Protein AF-A0A817LH68-F1 (afdb_monomer)

Organism: NCBI:txid392032

Foldseek 3Di:
DDDDDDDADDDVRVVVVVVVVVVVCVVQQQDPVRDRDDDDPVVVVVSVVVVVVVVVVVVVPPPPDDDPDDDD

Solvent-accessible surface area (backbone atoms only — not comparable to full-atom values): 4735 Å² total; per-residue (Å²): 140,86,89,82,87,86,85,73,65,63,74,69,42,44,55,54,44,54,54,50,50,51,54,53,27,59,76,66,30,32,45,99,88,70,51,75,61,62,94,46,70,76,56,44,55,53,53,53,52,50,53,52,52,55,57,52,56,59,64,70,68,70,86,78,86,83,82,89,76,87,77,134

Sequence (72 aa):
MREIVHLQAGQCGNQIGSKFWEVISDEHGIDPTGTYHGDSDLQLELSEYQQYQDATAEEEGVEGEGEEEEHA

pLDDT: mean 80.66, std 16.67, range [46.34, 98.25]

Radius of gyration: 20.97 Å; Cα contacts (8 Å, |Δi|>4): 23; chains: 1; bounding box: 37×51×56 Å

InterPro domains:
  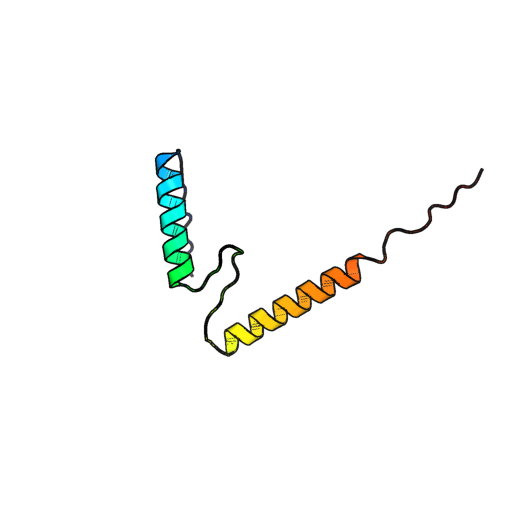IPR013838 Beta tubulin, autoregulation binding site [PS00228] (1-4)
  IPR036525 Tubulin/FtsZ, GTPase domain superfamily [G3DSA:3.40.50.1440] (1-64)
  IPR036525 Tubulin/FtsZ, GTPase domain superfamily [SSF52490] (1-49)

Mean predicted aligned error: 12.66 Å

Secondary structure (DSSP, 8-state):
---------HHHHHHHHHHHHHHHHHHTTB-TTS-B----HHHHHHHHHHHHHHHHHHHHTTS---------

Structure (mmCIF, N/CA/C/O backbone):
data_AF-A0A817LH68-F1
#
_entry.id   AF-A0A817LH68-F1
#
loop_
_atom_site.group_PDB
_atom_site.id
_atom_site.type_symbol
_atom_site.label_atom_id
_atom_site.label_alt_id
_atom_site.label_comp_id
_atom_site.label_asym_id
_atom_site.label_entity_id
_atom_site.label_seq_id
_atom_site.pdbx_PDB_ins_code
_atom_site.Cartn_x
_atom_site.Cartn_y
_atom_site.Cartn_z
_atom_site.occupancy
_atom_site.B_iso_or_equiv
_atom_site.auth_seq_id
_atom_site.auth_comp_id
_atom_site.auth_asym_id
_atom_site.auth_atom_id
_atom_site.pdbx_PDB_model_num
ATOM 1 N N . MET A 1 1 ? 0.858 -20.357 7.958 1.00 71.31 1 MET A N 1
ATOM 2 C CA . MET A 1 1 ? 0.563 -19.159 7.146 1.00 71.31 1 MET A CA 1
ATOM 3 C C . MET A 1 1 ? 1.803 -18.848 6.322 1.00 71.31 1 MET A C 1
ATOM 5 O O . MET A 1 1 ? 2.894 -19.102 6.819 1.00 71.31 1 MET A O 1
ATOM 9 N N . ARG A 1 2 ? 1.668 -18.450 5.054 1.00 90.94 2 ARG A N 1
ATOM 10 C CA . ARG A 1 2 ? 2.806 -18.077 4.199 1.00 90.94 2 ARG A CA 1
ATOM 11 C C . ARG A 1 2 ? 2.659 -16.603 3.859 1.00 90.94 2 ARG A C 1
ATOM 13 O O . ARG A 1 2 ? 1.569 -16.197 3.476 1.00 90.94 2 ARG A O 1
ATOM 20 N N . GLU A 1 3 ? 3.736 -15.849 4.001 1.00 95.00 3 GLU A N 1
ATOM 21 C CA . GLU A 1 3 ? 3.768 -14.416 3.717 1.00 95.00 3 GLU A CA 1
ATOM 22 C C . GLU A 1 3 ? 4.397 -14.166 2.346 1.00 95.00 3 GLU A C 1
ATOM 24 O O . GLU A 1 3 ? 5.291 -14.901 1.913 1.00 95.00 3 GLU A O 1
ATOM 29 N N . ILE A 1 4 ? 3.910 -13.135 1.656 1.00 95.88 4 ILE A N 1
ATOM 30 C CA . ILE A 1 4 ? 4.410 -12.704 0.351 1.00 95.88 4 ILE A CA 1
ATOM 31 C C . ILE A 1 4 ? 4.747 -11.220 0.451 1.00 95.88 4 ILE A C 1
ATOM 33 O O . ILE A 1 4 ? 3.908 -10.418 0.848 1.00 95.88 4 ILE A O 1
ATOM 37 N N . VAL A 1 5 ? 5.965 -10.857 0.049 1.00 96.00 5 VAL A N 1
ATOM 38 C CA . VAL A 1 5 ? 6.402 -9.460 -0.041 1.00 96.00 5 VAL A CA 1
ATOM 39 C C . VAL A 1 5 ? 6.302 -9.004 -1.495 1.00 96.00 5 VAL A C 1
ATOM 41 O O . VAL A 1 5 ? 6.941 -9.585 -2.373 1.00 96.00 5 VAL A O 1
ATOM 44 N N . HIS A 1 6 ? 5.515 -7.957 -1.750 1.00 96.19 6 HIS A N 1
ATOM 45 C CA . HIS A 1 6 ? 5.386 -7.333 -3.067 1.00 96.19 6 HIS A CA 1
ATOM 46 C C . HIS A 1 6 ? 6.277 -6.084 -3.151 1.00 96.19 6 HIS A C 1
ATOM 48 O O . HIS A 1 6 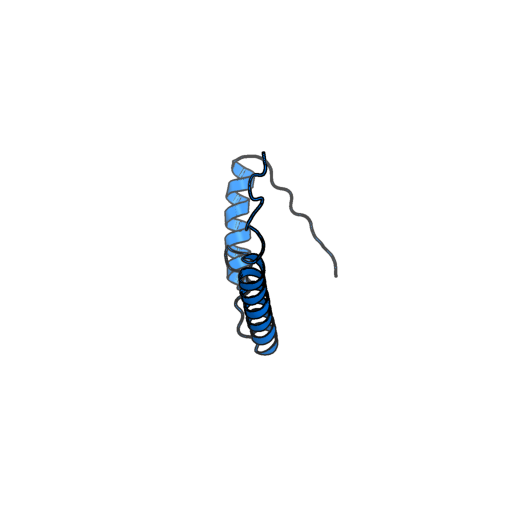? 6.048 -5.106 -2.443 1.00 96.19 6 HIS A O 1
ATOM 54 N N . LEU A 1 7 ? 7.288 -6.096 -4.026 1.00 96.75 7 LEU A N 1
ATOM 55 C CA . LEU A 1 7 ? 8.167 -4.945 -4.265 1.00 96.75 7 LEU A CA 1
ATOM 56 C C . LEU A 1 7 ? 7.740 -4.197 -5.521 1.00 96.75 7 LEU A C 1
ATOM 58 O O . LEU A 1 7 ? 7.524 -4.796 -6.574 1.00 96.75 7 LEU A O 1
ATOM 62 N N . GLN A 1 8 ? 7.682 -2.873 -5.419 1.00 96.75 8 GLN A N 1
ATOM 63 C CA . GLN A 1 8 ? 7.247 -2.009 -6.503 1.00 96.75 8 GLN A CA 1
ATOM 64 C C . GLN A 1 8 ? 8.274 -0.917 -6.767 1.00 96.75 8 GLN A C 1
ATOM 66 O O . GLN A 1 8 ? 8.783 -0.295 -5.836 1.00 96.75 8 GLN A O 1
ATOM 71 N N . ALA A 1 9 ? 8.624 -0.725 -8.039 1.00 96.12 9 ALA A N 1
ATOM 72 C CA . ALA A 1 9 ? 9.681 0.193 -8.436 1.00 96.12 9 ALA A CA 1
ATOM 73 C C . ALA A 1 9 ? 9.335 0.936 -9.730 1.00 96.12 9 ALA A C 1
ATOM 75 O O . ALA A 1 9 ? 8.770 0.376 -10.672 1.00 96.12 9 ALA A O 1
ATOM 76 N N . GLY A 1 10 ? 9.742 2.206 -9.781 1.00 98.25 10 GLY A N 1
ATOM 77 C CA . GLY A 1 10 ? 9.508 3.098 -10.913 1.00 98.25 10 GLY A CA 1
ATOM 78 C C . GLY A 1 10 ? 8.087 3.669 -10.965 1.00 98.25 10 GLY A C 1
ATOM 79 O O . GLY A 1 10 ? 7.152 3.165 -10.350 1.00 98.25 10 GLY A O 1
ATOM 80 N N . GLN A 1 11 ? 7.920 4.746 -11.735 1.00 97.94 11 GLN A N 1
ATOM 81 C CA . GLN A 1 11 ? 6.652 5.482 -11.828 1.00 97.94 11 GLN A CA 1
ATOM 82 C C . GLN A 1 11 ? 5.499 4.639 -12.383 1.00 97.94 11 GLN A C 1
ATOM 84 O O . GLN A 1 11 ? 4.399 4.672 -11.842 1.00 97.94 11 GLN A O 1
ATOM 89 N N . CYS A 1 12 ? 5.745 3.868 -13.446 1.00 97.12 12 CYS A N 1
ATOM 90 C CA . CYS A 1 12 ? 4.729 2.978 -14.012 1.00 97.12 12 CYS A CA 1
ATOM 91 C C . CYS A 1 12 ? 4.361 1.857 -13.024 1.00 97.12 12 CYS A C 1
ATOM 93 O O . CYS A 1 12 ? 3.183 1.608 -12.784 1.00 97.12 12 CYS A O 1
ATOM 95 N N . GLY A 1 13 ? 5.367 1.242 -12.387 1.00 97.62 13 GLY A N 1
ATOM 96 C CA . GLY A 1 13 ? 5.159 0.179 -11.404 1.00 97.62 13 GLY A CA 1
ATOM 97 C C . GLY A 1 13 ? 4.306 0.642 -10.229 1.00 97.62 13 GLY A C 1
ATOM 98 O O . GLY A 1 13 ? 3.343 -0.034 -9.882 1.00 97.62 13 GLY A O 1
ATOM 99 N N . ASN A 1 14 ? 4.606 1.816 -9.669 1.00 97.38 14 ASN A N 1
ATOM 100 C CA . ASN A 1 14 ? 3.863 2.366 -8.535 1.00 97.38 14 ASN A CA 1
ATOM 101 C C . ASN A 1 14 ? 2.410 2.705 -8.898 1.00 97.38 14 ASN A C 1
ATOM 103 O O . ASN A 1 14 ? 1.521 2.428 -8.104 1.00 97.38 14 ASN A O 1
ATOM 107 N N . GLN A 1 15 ? 2.145 3.221 -10.104 1.00 97.56 15 GLN A N 1
ATOM 108 C CA . GLN A 1 15 ? 0.777 3.534 -10.545 1.00 97.56 15 GLN A CA 1
ATOM 109 C C . GLN A 1 15 ? -0.108 2.290 -10.651 1.00 97.56 15 GLN A C 1
ATOM 111 O O . GLN A 1 15 ? -1.240 2.288 -10.168 1.00 97.56 15 GLN A O 1
ATOM 116 N N . ILE A 1 16 ? 0.415 1.220 -11.255 1.00 97.25 16 ILE A N 1
ATOM 117 C CA . ILE A 1 16 ? -0.307 -0.056 -11.328 1.00 97.25 16 ILE A CA 1
ATOM 118 C C . ILE A 1 16 ? -0.485 -0.649 -9.930 1.00 97.25 16 ILE A C 1
ATOM 120 O O . ILE A 1 16 ? -1.536 -1.199 -9.624 1.00 97.25 16 ILE A O 1
ATOM 124 N N . GLY A 1 17 ? 0.510 -0.485 -9.062 1.00 97.75 17 GLY A N 1
ATOM 125 C CA . GLY A 1 17 ? 0.459 -0.916 -7.671 1.00 97.75 17 GLY A CA 1
ATOM 126 C C . GLY A 1 17 ? -0.618 -0.305 -6.832 1.00 97.75 17 GLY A C 1
ATOM 127 O O . GLY A 1 17 ? -1.347 -1.029 -6.164 1.00 97.75 17 GLY A O 1
ATOM 128 N N . SER A 1 18 ? -0.727 1.018 -6.893 1.00 96.69 18 SER A N 1
ATOM 129 C CA . SER A 1 18 ? -1.777 1.735 -6.187 1.00 96.69 18 SER A CA 1
ATOM 130 C C . SER A 1 18 ? -3.149 1.212 -6.600 1.00 96.69 18 SER A C 1
ATOM 132 O O . SER A 1 18 ? -3.954 0.905 -5.733 1.00 96.69 18 SER A O 1
ATOM 134 N N . LYS A 1 19 ? -3.388 1.009 -7.904 1.00 97.25 19 LYS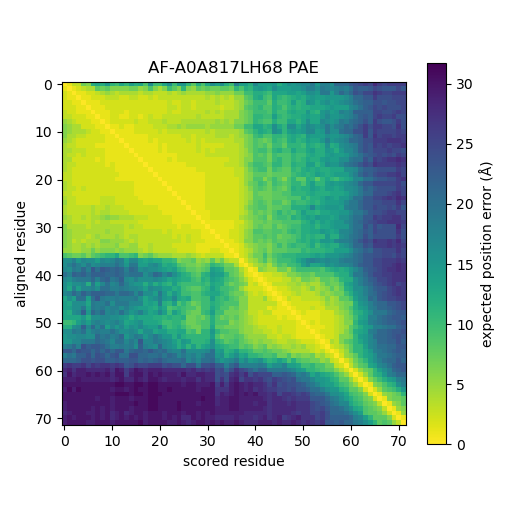 A N 1
ATOM 135 C CA . LYS A 1 19 ? -4.661 0.453 -8.387 1.00 97.25 19 LYS A CA 1
ATOM 136 C C . LYS A 1 19 ? -4.875 -1.011 -8.030 1.00 97.25 19 LYS A C 1
ATOM 138 O O . LYS A 1 19 ? -6.001 -1.395 -7.746 1.00 97.25 19 LYS A O 1
ATOM 143 N N . PHE A 1 20 ? -3.821 -1.818 -8.029 1.00 97.31 20 PHE A N 1
ATOM 144 C CA . PHE A 1 20 ? -3.904 -3.209 -7.599 1.00 97.31 20 PHE A CA 1
ATOM 145 C C . PHE A 1 20 ? -4.338 -3.312 -6.133 1.00 97.31 20 PHE A C 1
ATOM 147 O O . PHE A 1 20 ? -5.303 -4.009 -5.836 1.00 97.31 20 PHE A O 1
ATOM 154 N N . TRP A 1 21 ? -3.663 -2.592 -5.233 1.00 96.50 21 TRP A N 1
ATOM 155 C CA . TRP A 1 21 ? -3.985 -2.632 -3.808 1.00 96.50 21 TRP A CA 1
ATOM 156 C C . TRP A 1 21 ? -5.317 -1.964 -3.479 1.00 96.50 21 TRP A C 1
ATOM 158 O O . TRP A 1 21 ? -6.006 -2.469 -2.611 1.00 96.50 21 TRP A O 1
ATOM 168 N N . GLU A 1 22 ? -5.723 -0.917 -4.200 1.00 95.56 22 GLU A N 1
ATOM 169 C CA . GLU A 1 22 ? -7.075 -0.340 -4.092 1.00 95.56 22 GLU A CA 1
ATOM 170 C C . GLU A 1 22 ? -8.150 -1.410 -4.330 1.00 95.56 22 GLU A C 1
ATOM 172 O O . GLU A 1 22 ? -8.992 -1.639 -3.471 1.00 95.56 22 GLU A O 1
ATOM 177 N N . VAL A 1 23 ? -8.057 -2.153 -5.439 1.00 96.31 23 VAL A N 1
ATOM 178 C CA . VAL A 1 23 ? -9.034 -3.203 -5.774 1.00 96.31 23 VAL A CA 1
ATOM 179 C C . VAL A 1 23 ? -9.015 -4.355 -4.767 1.00 96.31 23 VAL A C 1
ATOM 181 O O . VAL A 1 23 ? -10.074 -4.834 -4.373 1.00 96.31 23 VAL A O 1
ATOM 184 N N . ILE A 1 24 ? -7.829 -4.813 -4.353 1.00 95.50 24 ILE A N 1
ATOM 185 C CA . ILE A 1 24 ? -7.709 -5.907 -3.379 1.00 95.50 24 ILE A CA 1
ATOM 186 C C . ILE A 1 24 ? -8.260 -5.489 -2.016 1.00 95.50 24 ILE A C 1
ATOM 188 O O . ILE A 1 24 ? -8.984 -6.270 -1.401 1.00 95.50 24 ILE A O 1
ATOM 192 N N . SER A 1 25 ? -7.932 -4.285 -1.549 1.00 93.75 25 SER A N 1
ATOM 193 C CA . SER A 1 25 ? -8.429 -3.756 -0.281 1.00 93.75 25 SER A CA 1
ATOM 194 C C . SER A 1 25 ? -9.950 -3.634 -0.295 1.00 93.75 25 SER A C 1
ATOM 196 O O . SER A 1 25 ? -10.590 -4.156 0.614 1.00 93.75 25 SER A O 1
ATOM 198 N N . ASP A 1 26 ? -10.532 -3.079 -1.363 1.00 92.06 26 ASP A N 1
ATOM 199 C CA . ASP A 1 26 ? -11.987 -2.983 -1.525 1.00 92.06 26 ASP A CA 1
ATOM 200 C C . ASP A 1 26 ? -12.659 -4.369 -1.525 1.00 92.06 26 ASP A C 1
ATOM 202 O O . ASP A 1 26 ? -13.667 -4.576 -0.851 1.00 92.06 26 ASP A O 1
ATOM 206 N N . GLU A 1 27 ? -12.090 -5.346 -2.241 1.00 93.62 27 GLU A N 1
ATOM 207 C CA . GLU A 1 27 ? -12.603 -6.725 -2.282 1.00 93.62 27 GLU A CA 1
ATOM 208 C C . GLU A 1 27 ? -12.574 -7.404 -0.903 1.00 93.62 27 GLU A C 1
ATOM 210 O O . GLU A 1 27 ? -13.442 -8.221 -0.594 1.00 93.62 27 GLU A O 1
ATOM 215 N N . HIS A 1 28 ? -11.592 -7.061 -0.069 1.00 91.12 28 HIS A N 1
ATOM 216 C CA . HIS A 1 28 ? -11.392 -7.653 1.253 1.00 91.12 28 HIS A CA 1
ATOM 217 C C . HIS A 1 28 ? -11.908 -6.763 2.389 1.00 91.12 28 HIS A C 1
ATOM 219 O O . HIS A 1 28 ? -11.605 -7.045 3.544 1.00 91.12 28 HIS A O 1
ATOM 225 N N . GLY A 1 29 ? -12.665 -5.703 2.087 1.00 91.31 29 GLY A N 1
ATOM 226 C CA . GLY A 1 29 ? -13.244 -4.810 3.091 1.00 91.31 29 GLY A CA 1
ATOM 227 C C . GLY A 1 29 ? -12.209 -4.046 3.918 1.00 91.31 29 GLY A C 1
ATOM 228 O O . GLY A 1 29 ? -12.497 -3.674 5.045 1.00 91.31 29 GLY A O 1
ATOM 229 N N . ILE A 1 30 ? -10.994 -3.834 3.418 1.00 92.25 30 ILE A N 1
ATOM 230 C CA . ILE A 1 30 ? -9.961 -3.060 4.113 1.00 92.25 30 ILE A CA 1
ATOM 231 C C . ILE A 1 30 ? -10.026 -1.622 3.604 1.00 92.25 30 ILE A C 1
ATOM 233 O O . ILE A 1 30 ? -9.914 -1.378 2.406 1.00 92.25 30 ILE A O 1
ATOM 237 N N . ASP A 1 31 ? -10.192 -0.658 4.499 1.00 91.25 31 ASP A N 1
ATOM 238 C CA . ASP A 1 31 ? -10.223 0.751 4.130 1.00 91.25 31 ASP A CA 1
ATOM 239 C C . ASP A 1 31 ? -8.809 1.327 3.882 1.00 91.25 31 ASP A C 1
ATOM 241 O O . ASP A 1 31 ? -7.791 0.698 4.194 1.00 91.25 31 ASP A O 1
ATOM 245 N N . PRO A 1 32 ? -8.700 2.558 3.346 1.00 89.62 32 PRO A N 1
ATOM 246 C CA . PRO A 1 32 ? -7.406 3.196 3.098 1.00 89.62 32 PRO A CA 1
ATOM 247 C C . PRO A 1 32 ? -6.562 3.486 4.350 1.00 89.62 32 PRO A C 1
ATOM 249 O O . PRO A 1 32 ? -5.376 3.787 4.215 1.00 89.62 32 PRO A O 1
ATOM 252 N N . THR A 1 33 ? -7.146 3.428 5.550 1.00 91.50 33 THR A N 1
ATOM 253 C CA . THR A 1 33 ? -6.422 3.548 6.828 1.00 91.50 33 THR A CA 1
ATOM 254 C C . THR A 1 33 ? -5.848 2.210 7.297 1.00 91.50 33 THR A C 1
ATOM 256 O O . THR A 1 33 ? -5.045 2.181 8.226 1.00 91.50 33 THR A O 1
ATOM 259 N N . GLY A 1 34 ? -6.194 1.114 6.613 1.00 86.81 34 GLY A N 1
ATOM 260 C CA . GLY A 1 34 ? -5.810 -0.247 6.970 1.00 86.81 34 GLY A CA 1
ATOM 261 C C . GLY A 1 34 ? -6.801 -0.929 7.914 1.00 86.81 34 GLY A C 1
ATOM 262 O O . GLY A 1 34 ? -6.509 -2.023 8.397 1.00 86.81 34 GLY A O 1
ATOM 263 N N . THR A 1 35 ? -7.960 -0.317 8.167 1.00 87.12 35 THR A N 1
ATOM 264 C CA . THR A 1 35 ? -8.994 -0.874 9.043 1.00 87.12 35 THR A CA 1
ATOM 265 C C . THR A 1 35 ? -9.908 -1.791 8.246 1.00 87.12 35 THR A C 1
ATOM 267 O O . THR A 1 35 ? -10.389 -1.435 7.173 1.00 87.12 35 THR A O 1
ATOM 270 N N . TYR A 1 36 ? -10.156 -2.987 8.766 1.00 85.62 36 TYR A N 1
ATOM 271 C CA . TYR A 1 36 ? -11.087 -3.935 8.165 1.00 85.62 36 TYR A CA 1
ATOM 272 C C . TYR A 1 36 ? -12.532 -3.628 8.580 1.00 85.62 36 TYR A C 1
ATOM 274 O O . TYR A 1 36 ? -12.829 -3.513 9.765 1.00 85.62 36 TYR A O 1
ATOM 282 N N . HIS A 1 37 ? -13.426 -3.575 7.599 1.00 80.88 37 HIS A N 1
ATOM 283 C CA . HIS A 1 37 ? -14.871 -3.411 7.714 1.00 80.88 37 HIS A CA 1
ATOM 284 C C . HIS A 1 37 ? -15.536 -4.618 7.053 1.00 80.88 37 HIS A C 1
ATOM 286 O O . HIS A 1 37 ? -15.778 -4.630 5.846 1.00 80.88 37 HIS A O 1
ATOM 292 N N . GLY A 1 38 ? -15.793 -5.666 7.831 1.00 75.88 38 GLY A N 1
ATOM 293 C CA . GLY A 1 38 ? -16.497 -6.855 7.356 1.00 75.88 38 GLY A CA 1
ATOM 294 C C . GLY A 1 38 ? -17.646 -7.243 8.273 1.00 75.88 38 GLY A C 1
ATOM 295 O O . GLY A 1 38 ? -17.634 -6.939 9.460 1.00 75.88 38 GLY A O 1
ATOM 296 N N . ASP A 1 39 ? -18.617 -7.972 7.732 1.00 69.00 39 ASP A N 1
ATOM 297 C CA . ASP A 1 39 ? -19.897 -8.260 8.400 1.00 69.00 39 ASP A CA 1
ATOM 298 C C . ASP A 1 39 ? -19.847 -9.447 9.386 1.00 69.00 39 ASP A C 1
ATOM 300 O O . ASP A 1 39 ? -20.874 -10.025 9.737 1.00 69.00 39 ASP A O 1
ATOM 304 N N . SER A 1 40 ? -18.655 -9.890 9.788 1.00 73.44 40 SER A N 1
ATOM 305 C CA . SER A 1 40 ? -18.504 -11.021 10.707 1.00 73.44 40 SER A CA 1
ATOM 306 C C . SER A 1 40 ? -18.586 -10.534 12.151 1.00 73.44 40 SER A C 1
ATOM 308 O O . SER A 1 40 ? -17.690 -9.827 12.608 1.00 73.44 40 SER A O 1
ATOM 310 N N . ASP A 1 41 ? -19.616 -10.967 12.883 1.00 68.62 41 ASP A N 1
ATOM 311 C CA . ASP A 1 41 ? -19.898 -10.549 14.268 1.00 68.62 41 ASP A CA 1
ATOM 312 C C . ASP A 1 41 ? -18.670 -10.625 15.198 1.00 68.62 41 ASP A C 1
ATOM 314 O O . ASP A 1 41 ? -18.388 -9.698 15.952 1.00 68.62 41 ASP A O 1
ATOM 318 N N . LEU A 1 42 ? -17.883 -11.703 15.102 1.00 74.12 42 LEU A N 1
ATOM 319 C CA . LEU A 1 42 ? -16.680 -11.903 15.925 1.00 74.12 42 LEU A CA 1
ATOM 320 C C . LEU A 1 42 ? -15.553 -10.910 15.584 1.00 74.12 42 LEU A C 1
ATOM 322 O O . LEU A 1 42 ? -14.725 -10.582 16.429 1.00 74.12 42 LEU A O 1
ATOM 326 N N . GLN A 1 43 ? -15.476 -10.475 14.326 1.00 66.00 43 GLN A N 1
ATOM 327 C CA . GLN A 1 43 ? -14.458 -9.524 13.876 1.00 66.00 43 GLN A CA 1
ATOM 328 C C . GLN A 1 43 ? -14.861 -8.080 14.181 1.00 66.00 43 GLN A C 1
ATOM 330 O O . GLN A 1 43 ? -13.985 -7.283 14.507 1.00 66.00 43 GLN A O 1
ATOM 335 N N . LEU A 1 44 ? -16.160 -7.771 14.143 1.00 74.06 44 LEU A N 1
ATOM 336 C CA . LEU A 1 44 ? -16.692 -6.474 14.563 1.00 74.06 44 LEU A CA 1
ATOM 337 C C . LEU A 1 44 ? -16.389 -6.207 16.044 1.00 74.06 44 LEU A C 1
ATOM 339 O O . LEU A 1 44 ? -15.854 -5.153 16.378 1.00 74.06 44 LEU A O 1
ATOM 343 N N . GLU A 1 45 ? -16.605 -7.201 16.908 1.00 76.50 45 GLU A N 1
ATOM 344 C CA . GLU A 1 45 ? -16.300 -7.107 18.344 1.00 76.50 45 GLU A CA 1
ATOM 345 C C . GLU A 1 45 ? -14.810 -6.799 18.612 1.00 76.50 45 GLU A C 1
ATOM 347 O O . GLU A 1 45 ? -14.477 -5.994 19.483 1.00 76.50 45 GLU A O 1
ATOM 352 N N . LEU A 1 46 ? -13.898 -7.375 17.818 1.00 77.69 46 LEU A N 1
ATOM 353 C CA . LEU A 1 46 ? -12.460 -7.082 17.888 1.00 77.69 46 LEU A CA 1
ATOM 354 C C . LEU A 1 46 ? -12.129 -5.651 17.441 1.00 77.69 46 LEU A C 1
ATOM 356 O O . LEU A 1 46 ? -11.316 -4.993 18.090 1.00 77.69 46 LEU A O 1
ATOM 360 N N . SER A 1 47 ? -12.741 -5.171 16.353 1.00 73.06 47 SER A N 1
ATOM 361 C CA . SER A 1 47 ? -12.529 -3.797 15.878 1.00 73.06 47 SER A CA 1
ATOM 362 C C . SER A 1 47 ? -13.065 -2.751 16.855 1.00 73.06 47 SER A C 1
ATOM 364 O O . SER A 1 47 ? -12.373 -1.773 17.130 1.00 7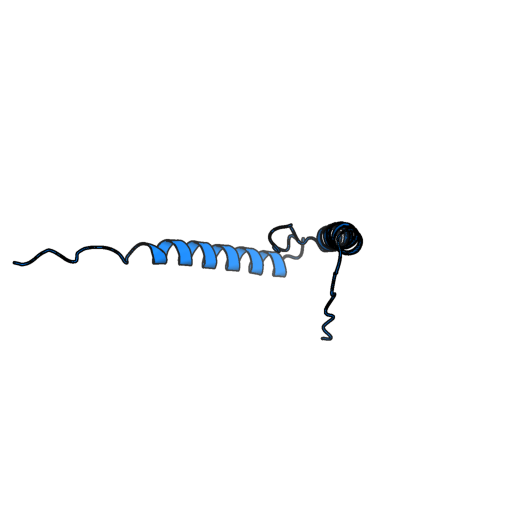3.06 47 SER A O 1
ATOM 366 N N . GLU A 1 48 ? -14.243 -2.985 17.445 1.00 80.69 48 GLU A N 1
ATOM 367 C CA . GLU A 1 48 ? -14.817 -2.105 18.466 1.00 80.69 48 GLU A CA 1
ATOM 368 C C . GLU A 1 48 ? -13.911 -2.049 19.696 1.00 80.69 48 GLU A C 1
ATOM 370 O O . GLU A 1 48 ? -13.574 -0.967 20.176 1.00 80.69 48 GLU A O 1
ATOM 375 N N . TYR A 1 49 ? -13.450 -3.204 20.182 1.00 80.88 49 TYR A N 1
ATOM 376 C CA . TYR A 1 49 ? -12.556 -3.264 21.334 1.00 80.88 49 TYR A CA 1
ATOM 377 C C . TYR A 1 49 ? -11.233 -2.525 21.095 1.00 80.88 49 TYR A C 1
ATOM 379 O O . TYR A 1 49 ? -10.785 -1.786 21.973 1.00 80.88 49 TYR A O 1
ATOM 387 N N . GLN A 1 50 ? -10.627 -2.676 19.913 1.00 80.69 50 GLN A N 1
ATOM 388 C CA . GLN A 1 50 ? -9.405 -1.952 19.558 1.00 80.69 50 GLN A CA 1
ATOM 389 C C . GLN A 1 50 ? -9.638 -0.436 19.556 1.00 80.69 50 GLN A C 1
ATOM 391 O O . GLN A 1 50 ? -8.865 0.301 20.160 1.00 80.69 50 GLN A O 1
ATOM 396 N N . GLN A 1 51 ? -10.746 0.022 18.968 1.00 82.31 51 GLN A N 1
ATOM 397 C CA . GLN A 1 51 ? -11.103 1.440 18.958 1.00 82.31 51 GLN A CA 1
ATOM 398 C C . GLN A 1 51 ? -11.292 2.002 20.376 1.00 82.31 51 GLN A C 1
ATOM 400 O O . GLN A 1 51 ? -10.872 3.125 20.655 1.00 82.31 51 GLN A O 1
ATOM 405 N N . TYR A 1 52 ? -11.899 1.231 21.286 1.00 83.44 52 TYR A N 1
ATOM 406 C CA . TYR A 1 52 ? -12.009 1.624 22.692 1.00 83.44 52 TYR A CA 1
ATOM 407 C C . TYR A 1 52 ? -10.639 1.734 23.369 1.00 83.44 52 TYR A C 1
ATOM 409 O O . TYR A 1 52 ? -10.410 2.700 24.093 1.00 83.44 52 TYR A O 1
ATOM 417 N N . GLN A 1 53 ? -9.726 0.788 23.130 1.00 83.75 53 GLN A N 1
ATOM 418 C CA . GLN A 1 53 ? -8.368 0.856 23.679 1.00 83.75 53 GLN A CA 1
ATOM 419 C C . GLN A 1 53 ? -7.606 2.083 23.174 1.00 83.75 53 GLN A C 1
ATOM 421 O O . GLN A 1 53 ? -7.020 2.808 23.980 1.00 83.75 53 GLN A O 1
ATOM 426 N N . ASP A 1 54 ? -7.657 2.341 21.869 1.00 85.00 54 ASP A N 1
ATOM 427 C CA . ASP A 1 54 ? -6.965 3.470 21.249 1.00 85.00 54 ASP A CA 1
ATOM 428 C C . ASP A 1 54 ? -7.501 4.806 21.801 1.00 85.00 54 ASP A C 1
ATOM 430 O O . ASP A 1 54 ? -6.719 5.672 22.187 1.00 85.00 54 ASP A O 1
ATOM 434 N N . ALA A 1 55 ? -8.824 4.936 21.965 1.00 84.38 55 ALA A N 1
ATOM 435 C CA . ALA A 1 55 ? -9.442 6.115 22.576 1.00 84.38 55 ALA A CA 1
ATOM 436 C C . ALA A 1 55 ? -9.029 6.320 24.047 1.00 84.38 55 ALA A C 1
ATOM 438 O O . ALA A 1 55 ? -8.785 7.448 24.468 1.00 84.38 55 ALA A O 1
ATOM 439 N N . THR A 1 56 ? -8.914 5.243 24.834 1.00 83.19 56 THR A N 1
ATOM 440 C CA . THR A 1 56 ? -8.443 5.346 26.229 1.00 83.19 56 THR A CA 1
ATOM 441 C C . THR A 1 56 ? -6.960 5.698 26.331 1.00 83.19 56 THR A C 1
ATOM 443 O O . THR A 1 56 ? -6.564 6.408 27.251 1.00 83.19 56 THR A O 1
ATOM 446 N N . ALA A 1 57 ? -6.140 5.251 25.377 1.00 78.12 57 ALA A N 1
ATOM 447 C CA . ALA A 1 57 ? -4.716 5.569 25.343 1.00 78.12 57 ALA A CA 1
ATOM 448 C C . ALA A 1 57 ? -4.457 7.056 25.037 1.00 78.12 57 ALA A C 1
ATOM 450 O O . ALA A 1 57 ? -3.481 7.620 25.530 1.00 78.12 57 ALA A O 1
ATOM 451 N N . GLU A 1 58 ? -5.330 7.704 24.258 1.00 73.00 58 GLU A N 1
ATOM 452 C CA . GLU A 1 58 ? -5.247 9.146 23.993 1.00 73.00 58 GLU A CA 1
ATOM 453 C C . GLU A 1 58 ? -5.660 10.003 25.202 1.00 73.00 58 GLU A C 1
ATOM 455 O O . GLU A 1 58 ? -5.078 11.069 25.407 1.00 73.00 58 GLU A O 1
ATOM 460 N N . GLU A 1 59 ? -6.599 9.545 26.041 1.00 65.25 59 GLU A N 1
ATOM 461 C CA . GLU A 1 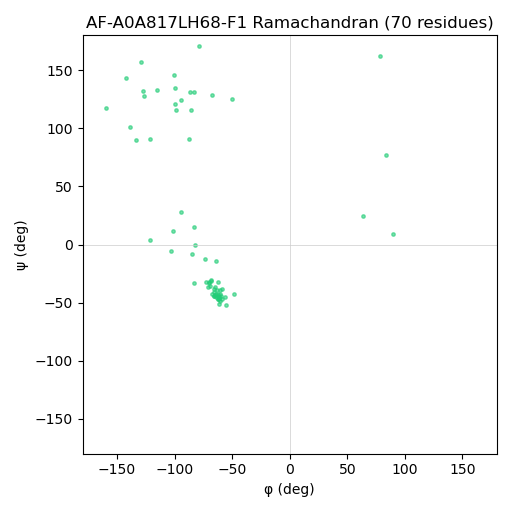59 ? -6.961 10.256 27.279 1.00 65.25 59 GLU A CA 1
ATOM 462 C C . GLU A 1 59 ? -5.864 10.175 28.356 1.00 65.25 59 GLU A C 1
ATOM 464 O O . GLU A 1 59 ? -5.606 11.167 29.039 1.00 65.25 59 GLU A O 1
ATOM 469 N N . GLU A 1 60 ? -5.154 9.047 28.476 1.00 61.22 60 GLU A N 1
ATOM 470 C CA . GLU A 1 60 ? -4.047 8.903 29.440 1.00 61.22 60 GLU A CA 1
ATOM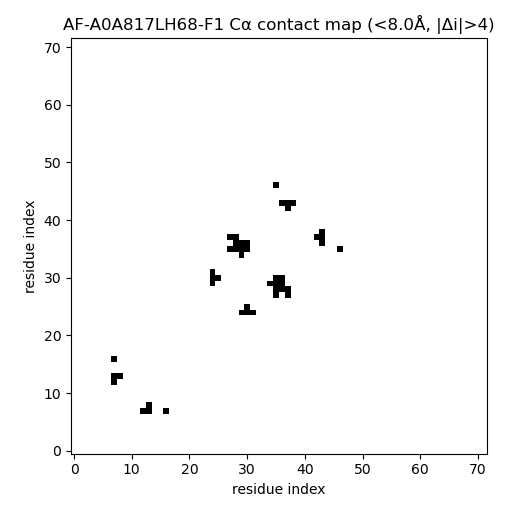 471 C C . GLU A 1 60 ? -2.762 9.663 29.031 1.00 61.22 60 GLU A C 1
ATOM 473 O O . GLU A 1 60 ? -1.861 9.855 29.848 1.00 61.22 60 GLU A O 1
ATOM 478 N N . GLY A 1 61 ? -2.666 10.150 27.787 1.00 53.56 61 GLY A N 1
ATOM 479 C CA . GLY A 1 61 ? -1.502 10.878 27.260 1.00 53.56 61 GLY A CA 1
ATOM 480 C C . GLY A 1 61 ? -1.422 12.375 27.601 1.00 53.56 61 GLY A C 1
ATOM 481 O O . GLY A 1 61 ? -0.475 13.034 27.171 1.00 53.56 61 GLY A O 1
ATOM 482 N N . VAL A 1 62 ? -2.389 12.935 28.341 1.00 50.56 62 VAL A N 1
ATOM 483 C CA . VAL A 1 62 ? -2.512 14.394 28.576 1.00 50.56 62 VAL A CA 1
ATOM 484 C C . VAL A 1 62 ? -2.036 14.850 29.972 1.00 50.56 62 VAL A C 1
ATOM 486 O O . VAL A 1 62 ? -1.898 16.047 30.212 1.00 50.56 62 VAL A O 1
ATOM 489 N N . GLU A 1 63 ? -1.675 13.952 30.895 1.00 52.19 63 GLU A N 1
ATOM 490 C CA . GLU A 1 63 ? -1.332 14.329 32.287 1.00 52.19 63 GLU A CA 1
ATOM 491 C C . GLU A 1 63 ? 0.176 14.553 32.577 1.00 52.19 63 GLU A C 1
ATOM 493 O O . GLU A 1 63 ? 0.628 14.367 33.706 1.00 52.19 63 GLU A O 1
ATOM 498 N N . GLY A 1 64 ? 0.988 14.951 31.586 1.00 51.12 64 GLY A N 1
ATOM 499 C CA . GLY A 1 64 ? 2.457 14.877 31.692 1.00 51.12 64 GLY A CA 1
ATOM 500 C C . GLY A 1 64 ? 3.298 16.150 31.544 1.00 51.12 64 GLY A C 1
ATOM 501 O O . GLY A 1 64 ? 4.519 16.021 31.552 1.00 51.12 64 GLY A O 1
ATOM 502 N N . GLU A 1 65 ? 2.732 17.352 31.390 1.00 49.72 65 GLU A N 1
ATOM 503 C CA . GLU A 1 65 ? 3.538 18.577 31.208 1.00 49.72 65 GLU A CA 1
ATOM 504 C C . GLU A 1 65 ? 3.041 19.730 32.096 1.00 49.72 65 GLU A C 1
ATOM 506 O O . GLU A 1 65 ? 2.192 20.529 31.704 1.00 49.72 65 GLU A O 1
ATOM 511 N N . GLY A 1 66 ? 3.584 19.828 33.313 1.00 50.31 66 GLY A N 1
ATOM 512 C CA . GLY A 1 66 ? 3.328 20.940 34.223 1.00 50.31 66 GLY A CA 1
ATOM 513 C C . GLY A 1 66 ? 4.408 21.085 35.294 1.00 50.31 66 GLY A C 1
ATOM 514 O O . GLY A 1 66 ? 4.549 20.212 36.142 1.00 50.31 66 GLY A O 1
ATOM 515 N N . GLU A 1 67 ? 5.095 22.232 35.253 1.00 48.38 67 GLU A N 1
ATOM 516 C CA . GLU A 1 67 ? 5.843 22.880 36.348 1.00 48.38 67 GLU A CA 1
ATOM 517 C C . GLU A 1 67 ? 7.292 22.414 36.624 1.00 48.38 67 GLU A C 1
ATOM 519 O O . GLU A 1 67 ? 7.597 21.804 37.645 1.00 48.38 67 GLU A O 1
ATOM 524 N N . GLU A 1 68 ? 8.240 22.851 35.781 1.00 51.06 68 GLU A N 1
ATOM 525 C CA . GLU A 1 68 ? 9.546 23.292 36.303 1.00 51.06 68 GLU A CA 1
ATOM 526 C C . GLU A 1 68 ? 9.431 24.785 36.658 1.00 51.06 68 GLU A C 1
ATOM 52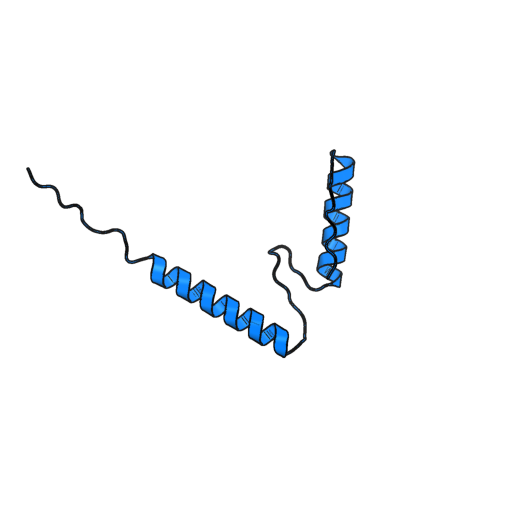8 O O . GLU A 1 68 ? 9.602 25.663 35.810 1.00 51.06 68 GLU A O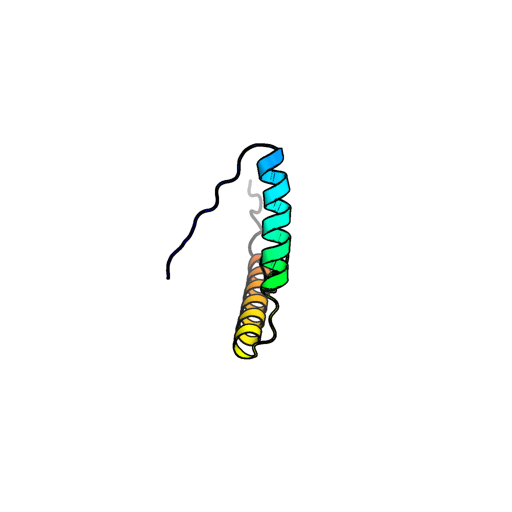 1
ATOM 533 N N . GLU A 1 69 ? 9.059 25.069 37.912 1.00 48.03 69 GLU A N 1
ATOM 534 C CA . GLU A 1 69 ? 9.111 26.415 38.490 1.00 48.03 69 GLU A CA 1
ATOM 535 C C . GLU A 1 69 ? 10.570 26.874 38.653 1.00 48.03 69 GLU A C 1
ATOM 537 O O . GLU A 1 69 ? 11.420 26.203 39.243 1.00 48.03 69 GLU A O 1
ATOM 542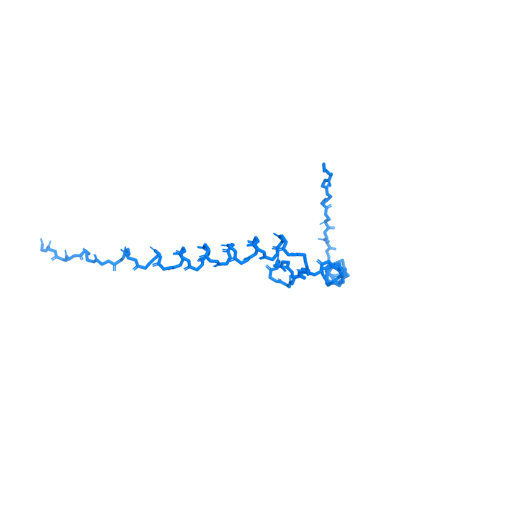 N N . GLU A 1 70 ? 10.822 28.066 38.122 1.00 48.09 70 GLU A N 1
ATOM 543 C CA . GLU A 1 70 ? 12.010 28.896 38.275 1.00 48.09 70 GLU A CA 1
ATOM 544 C C . GLU A 1 70 ? 12.408 29.067 39.752 1.00 48.09 70 GLU A C 1
ATOM 546 O O . GLU A 1 70 ? 11.637 29.582 40.558 1.00 48.09 70 GLU A O 1
ATOM 551 N N . HIS A 1 71 ? 13.652 28.730 40.104 1.00 46.34 71 HIS A N 1
ATOM 552 C CA . HIS A 1 71 ? 14.259 29.210 41.345 1.00 46.34 71 HIS A CA 1
ATOM 553 C C . HIS A 1 71 ? 15.729 29.611 41.132 1.00 46.34 71 HIS A C 1
ATOM 555 O O . HIS A 1 71 ? 16.609 28.759 41.039 1.00 46.34 71 HIS A O 1
ATOM 561 N N . ALA A 1 72 ? 15.902 30.937 41.030 1.00 49.84 72 ALA A N 1
ATOM 562 C CA . ALA A 1 72 ? 16.984 31.822 41.503 1.00 49.84 72 ALA A CA 1
ATOM 563 C C . ALA A 1 72 ? 18.449 31.341 41.520 1.00 49.84 72 ALA A C 1
ATOM 565 O O . ALA A 1 72 ? 18.787 30.436 42.315 1.00 49.84 72 ALA A O 1
#